Protein AF-A0A3D4EGI5-F1 (afdb_monomer_lite)

Radius of gyration: 11.19 Å; chains: 1; bounding box: 24×21×32 Å

Structure (mmCIF, N/CA/C/O backbone):
data_AF-A0A3D4EGI5-F1
#
_entry.id   AF-A0A3D4EGI5-F1
#
loop_
_atom_site.group_PDB
_atom_site.id
_atom_site.type_symbol
_atom_site.label_atom_id
_atom_site.label_alt_id
_atom_site.label_comp_id
_atom_site.label_asym_id
_atom_site.label_entity_id
_atom_site.label_seq_id
_atom_site.pdbx_PDB_ins_code
_atom_site.Cartn_x
_atom_site.Cartn_y
_atom_site.Cartn_z
_atom_site.occupancy
_atom_site.B_iso_or_equiv
_atom_site.auth_seq_id
_atom_site.auth_comp_id
_atom_site.auth_asym_id
_atom_site.auth_atom_id
_atom_site.pdbx_PDB_model_num
ATOM 1 N N . MET A 1 1 ? -9.384 0.584 16.219 1.00 63.06 1 MET A N 1
ATOM 2 C CA . MET A 1 1 ? -9.373 0.967 14.787 1.00 63.06 1 MET A CA 1
ATOM 3 C C . MET A 1 1 ? -8.462 0.031 13.989 1.00 63.06 1 MET A C 1
ATOM 5 O O . MET A 1 1 ? -7.694 -0.686 14.626 1.00 63.06 1 MET A O 1
ATOM 9 N N . PRO A 1 2 ? -8.548 -0.027 12.645 1.00 75.44 2 PRO A N 1
ATOM 10 C CA . PRO A 1 2 ? -7.686 -0.892 11.835 1.00 75.44 2 PRO A CA 1
ATOM 11 C C . PRO A 1 2 ? -6.233 -0.393 11.795 1.00 75.44 2 PRO A C 1
ATOM 13 O O . PRO A 1 2 ? -5.982 0.782 11.537 1.00 75.44 2 PRO A O 1
ATOM 16 N N . LYS A 1 3 ? -5.265 -1.293 11.984 1.00 78.69 3 LYS A N 1
ATOM 17 C CA . LYS A 1 3 ? -3.856 -1.048 11.632 1.00 78.69 3 LYS A CA 1
ATOM 18 C C . LYS A 1 3 ? -3.613 -1.516 10.204 1.00 78.69 3 LYS A C 1
ATOM 20 O O . LYS A 1 3 ? -4.117 -2.574 9.836 1.00 78.69 3 LYS A O 1
ATOM 25 N N . PHE A 1 4 ? -2.809 -0.791 9.424 1.00 82.75 4 PHE A N 1
ATOM 26 C CA . PHE A 1 4 ? -2.489 -1.178 8.040 1.00 82.75 4 PHE A CA 1
ATOM 27 C C . PHE A 1 4 ? -2.068 -2.656 7.904 1.00 82.75 4 PHE A C 1
ATOM 29 O O . PHE A 1 4 ? -2.493 -3.353 6.985 1.00 82.75 4 PHE A O 1
ATOM 36 N N . ASP A 1 5 ? -1.308 -3.160 8.878 1.00 82.50 5 ASP A N 1
ATOM 37 C CA . ASP A 1 5 ? -0.794 -4.535 8.911 1.00 82.50 5 ASP A CA 1
ATOM 38 C C . ASP A 1 5 ? -1.859 -5.618 9.132 1.00 82.50 5 ASP A C 1
ATOM 40 O O . ASP A 1 5 ? -1.603 -6.797 8.877 1.00 82.50 5 ASP A O 1
ATOM 44 N N . GLU A 1 6 ? -3.035 -5.236 9.623 1.00 86.12 6 GLU A N 1
ATOM 45 C CA . GLU A 1 6 ? -4.149 -6.129 9.960 1.00 86.12 6 GLU A CA 1
ATOM 46 C C . GLU A 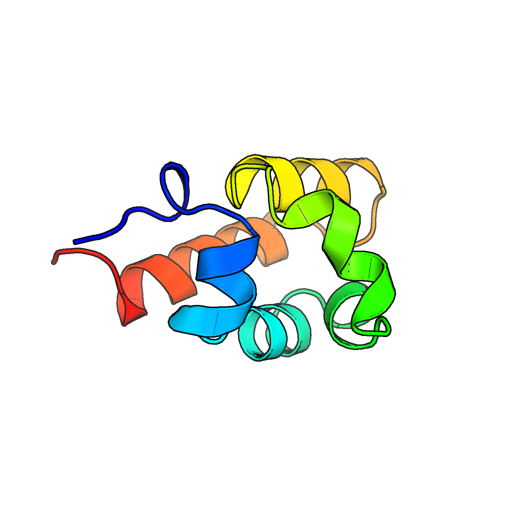1 6 ? -5.276 -6.059 8.919 1.00 86.12 6 GLU A C 1
ATOM 48 O O . GLU A 1 6 ? -6.153 -6.922 8.888 1.00 86.12 6 GLU A O 1
ATOM 53 N N . VAL A 1 7 ? -5.232 -5.062 8.032 1.00 91.06 7 VAL A N 1
ATOM 54 C CA . VAL A 1 7 ? -6.226 -4.830 6.983 1.00 91.06 7 VAL A CA 1
ATOM 55 C C . VAL A 1 7 ? -5.946 -5.725 5.782 1.00 91.06 7 VAL A C 1
ATOM 57 O O . VAL A 1 7 ? -4.814 -5.848 5.309 1.00 91.06 7 VAL A O 1
ATOM 60 N N . THR A 1 8 ? -6.993 -6.354 5.251 1.00 92.75 8 THR A N 1
ATOM 61 C CA . THR A 1 8 ? -6.888 -7.110 3.995 1.00 92.75 8 THR A CA 1
ATOM 62 C C . THR A 1 8 ? -6.753 -6.170 2.797 1.00 92.75 8 THR A C 1
ATOM 64 O O . THR A 1 8 ? -7.246 -5.044 2.812 1.00 92.75 8 THR A O 1
ATOM 67 N N . GLY A 1 9 ? -6.141 -6.628 1.706 1.00 89.44 9 GLY A N 1
ATOM 68 C CA . GLY A 1 9 ? -6.059 -5.859 0.467 1.00 89.44 9 GLY A CA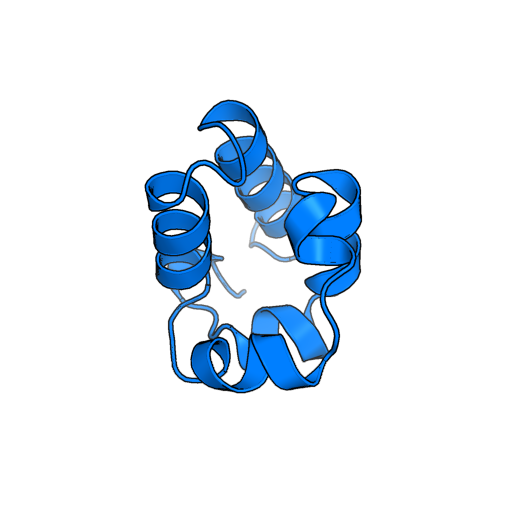 1
ATOM 69 C C . GLY A 1 9 ? -7.439 -5.475 -0.074 1.00 89.44 9 GLY A C 1
ATOM 70 O O . GLY A 1 9 ? -7.589 -4.410 -0.663 1.00 89.44 9 GLY A O 1
ATOM 71 N N . GLU A 1 10 ? -8.467 -6.294 0.164 1.00 91.06 10 GLU A N 1
ATOM 72 C CA . GLU A 1 10 ? -9.844 -5.964 -0.208 1.00 91.06 10 GLU A CA 1
ATOM 73 C C . GLU A 1 10 ? -10.383 -4.770 0.582 1.00 91.06 10 GLU A C 1
ATOM 75 O O . GLU A 1 10 ? -10.858 -3.811 -0.025 1.00 91.06 10 GLU A O 1
ATOM 80 N N . GLN A 1 11 ? -10.259 -4.799 1.909 1.00 91.88 11 GLN A N 1
ATOM 81 C CA . GLN A 1 11 ? -10.664 -3.691 2.774 1.00 91.88 11 GLN A CA 1
ATOM 82 C C . GLN A 1 11 ? -9.859 -2.427 2.461 1.00 91.88 11 GLN A C 1
ATOM 84 O O . GLN A 1 11 ? -10.433 -1.355 2.298 1.00 91.88 11 GLN A O 1
ATOM 89 N N . PHE A 1 12 ? -8.541 -2.550 2.278 1.00 91.44 12 PHE A N 1
ATOM 90 C CA . PHE A 1 12 ? -7.689 -1.435 1.869 1.00 91.44 12 PHE A CA 1
ATOM 91 C C . PHE A 1 12 ? -8.224 -0.762 0.598 1.00 91.44 12 PHE A C 1
ATOM 93 O O . PHE A 1 12 ? -8.407 0.453 0.563 1.00 91.44 12 PHE A O 1
ATOM 100 N N . LEU A 1 13 ? -8.542 -1.545 -0.436 1.00 89.31 13 LEU A N 1
ATOM 101 C CA . LEU A 1 13 ? -8.997 -1.023 -1.726 1.00 89.31 13 LEU A CA 1
ATOM 102 C C . LEU A 1 13 ? -10.440 -0.506 -1.717 1.00 89.31 13 LEU A C 1
ATOM 104 O O . LEU A 1 13 ? -10.724 0.451 -2.438 1.00 89.31 13 LEU A O 1
ATOM 108 N N . LYS A 1 14 ? -11.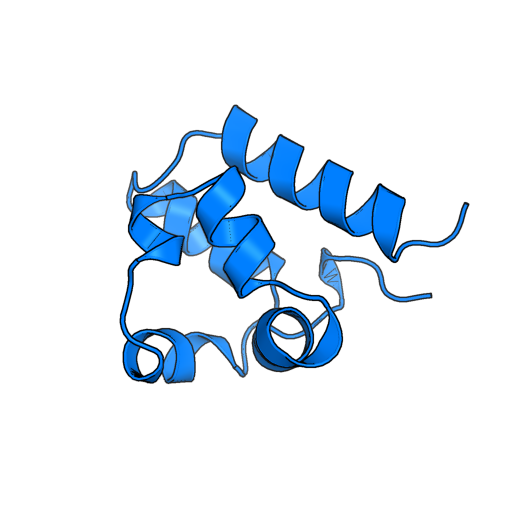348 -1.151 -0.973 1.00 88.81 14 LYS A N 1
ATOM 109 C CA . LYS A 1 14 ? -12.792 -0.857 -1.006 1.00 88.81 14 LYS A CA 1
ATOM 110 C C . LYS A 1 14 ? -13.260 0.078 0.105 1.00 88.81 14 LYS A C 1
ATOM 112 O O . LYS A 1 14 ? -14.144 0.889 -0.143 1.00 88.81 14 LYS A O 1
ATOM 117 N N . GLU A 1 15 ? -12.699 -0.043 1.302 1.00 90.00 15 GLU A N 1
ATOM 118 C CA . GLU A 1 15 ? -13.182 0.637 2.512 1.00 90.00 15 GLU A CA 1
ATOM 119 C C . GLU A 1 15 ? -12.288 1.816 2.921 1.00 90.00 15 GLU A C 1
ATOM 121 O O . GLU A 1 15 ? -12.764 2.747 3.565 1.00 90.00 15 GLU A O 1
ATOM 126 N N . TYR A 1 16 ? -11.015 1.825 2.503 1.00 90.25 16 TYR A N 1
ATOM 127 C CA . TYR A 1 16 ? -10.015 2.795 2.973 1.00 90.25 16 TYR A CA 1
ATOM 128 C C . TYR A 1 16 ? -9.280 3.541 1.850 1.00 90.25 16 TYR A C 1
ATOM 130 O O . TYR A 1 16 ? -8.098 3.864 1.970 1.00 90.25 16 TYR A O 1
ATOM 138 N N . ASN A 1 17 ? -9.964 3.813 0.735 1.00 88.94 17 ASN A N 1
ATOM 139 C CA . ASN A 1 17 ? -9.431 4.604 -0.387 1.00 88.94 17 ASN A CA 1
ATOM 140 C C . ASN A 1 17 ? -8.076 4.118 -0.943 1.00 88.94 17 ASN A C 1
ATOM 142 O O . ASN A 1 17 ? -7.317 4.897 -1.523 1.00 88.94 17 ASN A O 1
ATOM 146 N N . GLY A 1 18 ? -7.772 2.824 -0.830 1.00 89.06 18 GLY A N 1
ATOM 147 C CA . GLY A 1 18 ? -6.451 2.285 -1.147 1.00 89.06 18 GLY A CA 1
ATOM 148 C C . GLY A 1 18 ? -5.989 2.515 -2.586 1.00 89.06 18 GLY A C 1
ATOM 149 O O . GLY A 1 18 ? -4.794 2.637 -2.840 1.00 89.06 18 GLY A O 1
ATOM 150 N N . LYS A 1 19 ? -6.917 2.650 -3.542 1.00 88.56 19 LYS A N 1
ATOM 151 C CA . LYS A 1 19 ? -6.573 3.032 -4.922 1.00 88.56 19 LYS A CA 1
ATOM 152 C C . LYS A 1 19 ? -6.032 4.452 -5.040 1.00 88.56 19 LYS A C 1
ATOM 154 O O . LYS A 1 19 ? -5.095 4.662 -5.803 1.00 88.56 19 LYS A O 1
ATOM 159 N N . GLU A 1 20 ? -6.616 5.409 -4.328 1.00 91.19 20 GLU A N 1
ATOM 160 C CA . GLU A 1 20 ? -6.142 6.794 -4.363 1.00 91.19 20 GLU A CA 1
ATOM 161 C C . GLU A 1 20 ? -4.804 6.913 -3.635 1.00 91.19 20 GLU A C 1
ATOM 163 O O . GLU A 1 20 ? -3.881 7.515 -4.175 1.00 91.19 20 GLU A O 1
ATOM 168 N N . LEU A 1 21 ? -4.642 6.209 -2.508 1.00 92.38 21 LEU A N 1
ATOM 169 C CA . LEU A 1 21 ? -3.346 6.090 -1.834 1.00 92.38 21 LEU A CA 1
ATOM 170 C C . LEU A 1 21 ? -2.283 5.484 -2.764 1.00 92.38 21 LEU A C 1
ATOM 172 O O . LEU A 1 21 ? -1.180 6.013 -2.878 1.00 92.38 21 LEU A O 1
ATOM 176 N N . PHE A 1 22 ? -2.608 4.429 -3.517 1.00 91.62 22 PHE A N 1
ATOM 177 C CA . PHE A 1 22 ? -1.679 3.919 -4.524 1.00 91.62 22 PHE A CA 1
ATOM 178 C C . PHE A 1 22 ? -1.405 4.923 -5.643 1.00 91.62 22 PHE A C 1
ATOM 180 O O . PHE A 1 22 ? -0.274 4.994 -6.094 1.00 91.62 22 PHE A O 1
ATOM 187 N N . LYS A 1 23 ? -2.365 5.722 -6.110 1.00 91.44 23 LYS A N 1
ATOM 188 C CA . LYS A 1 23 ? -2.073 6.752 -7.124 1.00 91.44 23 LYS A CA 1
ATOM 189 C C . LYS A 1 23 ? -1.143 7.846 -6.602 1.00 91.44 23 LYS A C 1
ATOM 191 O O . LYS A 1 23 ? -0.331 8.335 -7.381 1.00 91.44 23 LYS A O 1
ATOM 196 N N . GLU A 1 24 ? -1.277 8.212 -5.330 1.00 92.88 24 GLU A N 1
ATOM 197 C CA . GLU A 1 24 ? -0.480 9.251 -4.672 1.00 92.88 24 GLU A CA 1
ATOM 198 C C . GLU A 1 24 ? 0.965 8.791 -4.442 1.00 92.88 24 GLU A C 1
ATOM 200 O O . GLU A 1 24 ? 1.898 9.480 -4.846 1.00 92.88 24 GLU A O 1
ATOM 205 N N . PHE A 1 25 ? 1.153 7.599 -3.867 1.00 92.75 25 PHE A N 1
ATOM 206 C CA . PHE A 1 25 ? 2.478 7.129 -3.443 1.00 92.75 25 PHE A CA 1
ATOM 207 C C . PHE A 1 25 ? 3.122 6.130 -4.409 1.00 92.75 25 PHE A C 1
ATOM 209 O O . PHE A 1 25 ? 4.343 6.050 -4.495 1.00 92.75 25 PHE A O 1
ATOM 216 N N . ILE A 1 26 ? 2.329 5.363 -5.163 1.00 91.38 26 ILE A N 1
ATOM 217 C CA . ILE A 1 26 ? 2.822 4.302 -6.057 1.00 91.38 26 ILE A CA 1
ATOM 218 C C . ILE A 1 26 ? 2.103 4.356 -7.423 1.00 91.38 26 ILE A C 1
ATOM 220 O O . ILE A 1 26 ? 1.334 3.450 -7.776 1.00 91.38 26 ILE A O 1
ATOM 224 N N . PRO A 1 27 ? 2.326 5.404 -8.242 1.00 89.31 27 PRO A N 1
ATOM 225 C CA . PRO A 1 27 ? 1.486 5.701 -9.407 1.00 89.31 27 PRO A CA 1
ATOM 226 C C . PRO A 1 27 ? 1.406 4.571 -10.440 1.00 89.31 27 PRO A C 1
ATOM 228 O O . PRO A 1 27 ? 0.388 4.419 -11.117 1.00 89.31 27 PRO A O 1
ATOM 231 N N . VAL A 1 28 ? 2.470 3.770 -10.570 1.00 88.62 28 VAL A N 1
ATOM 232 C CA . VAL A 1 28 ? 2.509 2.594 -11.457 1.00 88.62 28 VAL A CA 1
ATOM 233 C C . VAL A 1 28 ? 1.454 1.570 -11.043 1.00 88.62 28 VAL A C 1
ATOM 235 O O . VAL A 1 28 ? 0.742 1.043 -11.896 1.00 88.62 28 VAL A O 1
ATOM 238 N N . ILE A 1 29 ? 1.306 1.338 -9.738 1.00 88.31 29 ILE A N 1
ATOM 239 C CA . ILE A 1 29 ? 0.272 0.465 -9.187 1.00 88.31 29 ILE A CA 1
ATOM 240 C C . ILE A 1 29 ? -1.086 1.146 -9.256 1.00 88.31 29 ILE A C 1
ATOM 242 O O . ILE A 1 29 ? -2.035 0.503 -9.682 1.00 88.31 29 ILE A O 1
ATOM 246 N N . GLY A 1 30 ? -1.204 2.433 -8.915 1.00 85.88 30 GLY A N 1
ATOM 247 C CA . GLY A 1 30 ? -2.481 3.165 -8.933 1.00 85.88 30 GLY A CA 1
ATOM 248 C C . GLY A 1 30 ? -3.161 3.266 -10.309 1.00 85.88 30 GLY A C 1
ATOM 249 O O . GLY A 1 30 ? -4.365 3.515 -10.388 1.00 85.88 30 GLY A O 1
ATOM 250 N N . LYS A 1 31 ? -2.410 3.050 -11.398 1.00 87.44 31 LYS A N 1
ATOM 251 C CA . LYS A 1 31 ? -2.908 3.026 -12.786 1.00 87.44 31 LYS A CA 1
ATOM 252 C C . LYS A 1 31 ? -3.320 1.634 -13.279 1.00 87.44 31 LYS A C 1
ATOM 254 O O . LYS A 1 31 ? -3.829 1.519 -14.393 1.00 87.44 31 LYS A O 1
ATOM 259 N N . MET A 1 32 ? -3.100 0.576 -12.495 1.00 87.38 32 MET A N 1
ATOM 260 C CA . MET A 1 32 ? -3.455 -0.782 -12.907 1.00 87.38 32 MET A CA 1
ATOM 261 C C . MET A 1 32 ? -4.980 -0.980 -12.975 1.00 87.38 32 MET A C 1
ATOM 263 O O . MET A 1 32 ? -5.732 -0.393 -12.191 1.00 87.38 32 MET A O 1
ATOM 267 N N . PRO A 1 33 ? -5.476 -1.824 -13.898 1.00 87.62 33 PRO A N 1
ATOM 268 C CA . PRO A 1 33 ? -6.899 -2.128 -13.976 1.00 87.62 33 PRO A CA 1
ATOM 269 C C . PRO A 1 33 ? -7.375 -2.870 -12.720 1.00 87.62 33 PRO A C 1
ATOM 271 O O . PRO A 1 33 ? -6.637 -3.664 -12.143 1.00 87.62 33 PRO A O 1
ATOM 274 N N . SER A 1 34 ? -8.643 -2.686 -12.330 1.00 83.81 34 SER A N 1
ATOM 275 C CA . SER A 1 34 ? -9.230 -3.301 -11.121 1.00 83.81 34 SER A CA 1
ATOM 276 C C . SER A 1 34 ? -9.014 -4.821 -11.024 1.00 83.81 34 SER A C 1
ATOM 278 O O . SER A 1 34 ? -8.806 -5.346 -9.933 1.00 83.81 34 SER A O 1
ATOM 280 N N . ILE A 1 35 ? -9.033 -5.524 -12.163 1.00 85.94 35 ILE A N 1
ATOM 281 C CA . ILE A 1 35 ? -8.811 -6.977 -12.250 1.00 85.94 35 ILE A CA 1
ATOM 282 C C . ILE A 1 35 ? -7.433 -7.392 -11.706 1.00 85.94 35 ILE A C 1
ATOM 284 O O . ILE A 1 35 ? -7.304 -8.459 -11.112 1.00 85.94 35 ILE A O 1
ATOM 288 N N . ALA A 1 36 ? -6.419 -6.530 -11.843 1.00 85.94 36 ALA A N 1
ATOM 289 C CA . ALA A 1 36 ? -5.059 -6.798 -11.385 1.00 85.94 36 ALA A CA 1
ATOM 290 C C . ALA A 1 36 ? -4.954 -6.858 -9.854 1.00 85.94 36 ALA A C 1
ATOM 292 O O . ALA A 1 36 ? -4.004 -7.440 -9.338 1.00 85.94 36 ALA A O 1
ATOM 293 N N . TYR A 1 37 ? -5.934 -6.306 -9.126 1.00 85.62 37 TYR A N 1
ATOM 294 C CA . TYR A 1 37 ? -5.934 -6.322 -7.665 1.00 85.62 37 TYR A CA 1
ATOM 295 C C . TYR A 1 37 ? -6.663 -7.513 -7.042 1.00 85.62 37 TYR A C 1
ATOM 297 O O . TYR A 1 37 ? -6.492 -7.769 -5.852 1.00 85.62 37 TYR A O 1
ATOM 305 N N . VAL A 1 38 ? -7.426 -8.282 -7.825 1.00 87.81 38 VAL A N 1
ATOM 306 C CA . VAL A 1 38 ? -8.163 -9.460 -7.334 1.00 87.81 38 VAL A CA 1
ATOM 307 C C . VAL A 1 38 ? -7.263 -10.443 -6.561 1.00 87.81 38 VAL A C 1
ATOM 309 O O . VAL A 1 38 ? -7.681 -10.901 -5.495 1.00 87.81 38 VAL A O 1
ATOM 312 N N . PRO A 1 39 ? -6.015 -10.735 -6.990 1.00 87.88 39 PRO A N 1
ATOM 313 C CA . PRO A 1 39 ? -5.112 -11.607 -6.232 1.00 87.88 39 PRO A CA 1
ATOM 314 C C . PRO A 1 39 ? -4.692 -11.053 -4.862 1.00 87.88 39 PRO A C 1
ATOM 316 O O . PRO A 1 39 ? -4.261 -11.815 -3.997 1.00 87.88 39 PRO A O 1
ATOM 319 N N . PHE A 1 40 ? -4.794 -9.738 -4.657 1.00 87.31 40 PHE A N 1
ATOM 320 C CA . PHE A 1 40 ? -4.419 -9.063 -3.415 1.00 87.31 40 PHE A CA 1
ATOM 321 C C . PHE A 1 40 ? -5.563 -8.990 -2.403 1.00 87.31 40 PHE A C 1
ATOM 323 O O . PHE A 1 40 ? -5.299 -8.784 -1.225 1.00 87.31 40 PHE A O 1
ATOM 330 N N . HIS A 1 41 ? -6.814 -9.219 -2.821 1.00 90.00 41 HIS A N 1
ATOM 331 C CA . HIS A 1 41 ? -7.986 -9.111 -1.945 1.00 90.00 41 HIS A CA 1
ATOM 332 C C . HIS A 1 41 ? -7.880 -9.981 -0.685 1.00 90.00 41 HIS A C 1
ATOM 334 O O . HIS A 1 41 ? -8.242 -9.546 0.402 1.00 90.00 41 HIS A O 1
ATOM 340 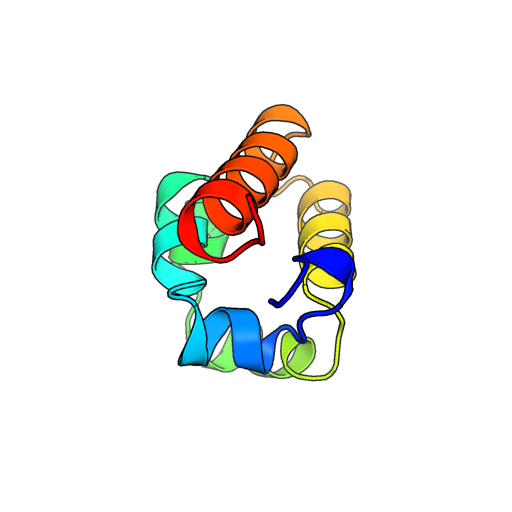N N . LYS A 1 42 ? -7.324 -11.190 -0.826 1.00 88.81 42 LYS A N 1
ATOM 341 C CA . LYS A 1 42 ? -7.172 -12.163 0.268 1.00 88.81 42 LYS A CA 1
ATOM 342 C C . LYS A 1 42 ? -5.859 -12.030 1.053 1.00 88.81 42 LYS A C 1
ATOM 344 O O . LYS A 1 42 ? -5.633 -12.816 1.966 1.00 88.81 42 LYS A O 1
ATOM 349 N N . LYS A 1 43 ? -4.971 -11.109 0.671 1.00 90.56 43 LYS A N 1
ATOM 350 C CA . LYS A 1 43 ? -3.675 -10.885 1.335 1.00 90.56 43 LYS A CA 1
ATOM 351 C C . LYS A 1 43 ? -3.780 -9.732 2.326 1.00 90.56 43 LYS A C 1
ATOM 353 O O . LYS A 1 43 ? -4.681 -8.909 2.190 1.00 90.56 43 LYS A O 1
ATOM 358 N N . GLN A 1 44 ? -2.865 -9.638 3.288 1.00 92.25 44 GLN A N 1
ATOM 359 C CA . GLN A 1 44 ? -2.773 -8.431 4.113 1.00 92.25 44 GLN A CA 1
ATOM 360 C C . GLN A 1 44 ? -2.190 -7.279 3.288 1.00 92.25 44 GLN A C 1
ATOM 362 O O . GLN A 1 44 ? -1.357 -7.507 2.409 1.00 92.25 44 GLN A O 1
ATOM 367 N N . ALA A 1 45 ? -2.603 -6.042 3.564 1.00 89.44 45 ALA A N 1
ATOM 368 C CA . ALA A 1 45 ? -2.151 -4.864 2.825 1.00 89.44 45 ALA A CA 1
ATOM 369 C C . ALA A 1 45 ? -0.619 -4.704 2.877 1.00 89.44 45 ALA A C 1
ATOM 371 O O . ALA A 1 45 ? -0.001 -4.402 1.855 1.00 89.44 45 ALA A O 1
ATOM 372 N N . LYS A 1 46 ? 0.016 -5.038 4.010 1.00 89.00 46 LYS A N 1
ATOM 373 C CA . LYS A 1 46 ? 1.483 -5.087 4.136 1.00 89.00 46 LYS A CA 1
ATOM 374 C C . LYS A 1 46 ? 2.149 -6.066 3.163 1.00 89.00 46 LYS A C 1
ATOM 376 O O . LYS A 1 46 ? 3.187 -5.746 2.596 1.00 89.00 46 LYS A O 1
ATOM 381 N N . ASP A 1 47 ? 1.538 -7.225 2.904 1.00 90.88 47 ASP A N 1
ATOM 382 C CA . ASP A 1 47 ? 2.090 -8.224 1.980 1.00 90.88 47 ASP A CA 1
ATOM 383 C C . ASP A 1 47 ? 1.975 -7.742 0.532 1.00 90.88 47 ASP A C 1
ATOM 385 O O . ASP A 1 47 ? 2.808 -8.063 -0.317 1.00 90.88 47 ASP A O 1
ATOM 389 N N . VAL A 1 48 ? 0.931 -6.961 0.242 1.00 88.94 48 VAL A N 1
ATOM 390 C CA . VAL A 1 48 ? 0.754 -6.298 -1.052 1.00 88.94 48 VAL A CA 1
ATOM 391 C C . VAL A 1 48 ? 1.850 -5.256 -1.251 1.00 88.94 48 VAL A C 1
ATOM 393 O O . VAL A 1 48 ? 2.516 -5.281 -2.283 1.00 88.94 48 VAL A O 1
ATOM 396 N N . VAL A 1 49 ? 2.094 -4.394 -0.261 1.00 89.62 49 VAL A N 1
ATOM 397 C CA . VAL A 1 49 ? 3.168 -3.388 -0.314 1.00 89.62 49 VAL A CA 1
ATOM 398 C C . VAL A 1 49 ? 4.543 -4.050 -0.411 1.00 89.62 49 VAL A C 1
ATOM 400 O O . VAL A 1 49 ? 5.332 -3.680 -1.276 1.00 89.62 49 VAL A O 1
ATOM 403 N N . GLY A 1 50 ? 4.807 -5.094 0.376 1.00 91.56 50 GLY A N 1
ATOM 404 C CA . GLY A 1 50 ? 6.050 -5.864 0.298 1.00 91.56 50 GLY A CA 1
ATOM 405 C C . GLY A 1 50 ? 6.260 -6.517 -1.072 1.00 91.56 50 GLY A C 1
ATOM 406 O O . GLY A 1 50 ? 7.367 -6.496 -1.609 1.00 91.56 50 GLY A O 1
ATOM 407 N N . TYR A 1 51 ? 5.196 -7.036 -1.694 1.00 90.56 51 TYR A N 1
ATOM 408 C CA . TYR A 1 51 ? 5.257 -7.544 -3.067 1.00 90.56 51 TYR A CA 1
ATOM 409 C C . TYR A 1 51 ? 5.583 -6.437 -4.079 1.00 90.56 51 TYR A C 1
ATOM 411 O O . TYR A 1 51 ? 6.404 -6.642 -4.972 1.00 90.56 51 TYR A O 1
ATOM 419 N N . ILE A 1 52 ? 4.952 -5.270 -3.945 1.00 89.50 52 ILE A N 1
ATOM 420 C CA . ILE A 1 52 ? 5.162 -4.113 -4.823 1.00 89.50 52 ILE A CA 1
ATOM 421 C C . ILE A 1 52 ? 6.612 -3.615 -4.724 1.00 89.50 52 ILE A C 1
ATOM 423 O O . ILE A 1 52 ? 7.262 -3.415 -5.753 1.00 89.50 52 ILE A O 1
ATOM 427 N N . LEU A 1 53 ? 7.133 -3.505 -3.500 1.00 92.38 53 LEU A N 1
ATOM 428 C CA . LEU A 1 53 ? 8.516 -3.138 -3.211 1.00 92.38 53 LEU A CA 1
ATOM 429 C C . LEU A 1 53 ? 9.501 -4.163 -3.796 1.00 92.38 53 LEU A C 1
ATOM 431 O O . LEU A 1 53 ? 10.417 -3.798 -4.528 1.00 92.38 53 LEU A O 1
ATOM 435 N N . GLY A 1 54 ? 9.271 -5.461 -3.565 1.00 92.44 54 GLY A N 1
ATOM 436 C CA . GLY A 1 54 ? 10.123 -6.538 -4.086 1.00 92.44 54 GLY A CA 1
ATOM 437 C C . GLY A 1 54 ? 10.132 -6.653 -5.616 1.00 92.44 54 GLY A C 1
ATOM 438 O O . GLY A 1 54 ? 11.042 -7.249 -6.190 1.00 92.44 54 GLY A O 1
ATOM 439 N N . LYS A 1 55 ? 9.133 -6.078 -6.296 1.00 90.56 55 LYS A N 1
ATOM 440 C CA . LYS A 1 55 ? 9.079 -5.962 -7.760 1.00 90.56 55 LYS A CA 1
ATOM 441 C C . LYS A 1 55 ? 9.690 -4.665 -8.298 1.00 90.56 55 LYS A C 1
ATOM 443 O O . LYS A 1 55 ? 9.764 -4.516 -9.515 1.00 90.56 55 LYS A O 1
ATOM 448 N N . GLY A 1 56 ? 10.130 -3.755 -7.428 1.00 90.62 56 GLY A N 1
ATOM 449 C CA . GLY A 1 56 ? 10.704 -2.466 -7.814 1.00 90.62 56 GLY A CA 1
ATOM 450 C C . GLY A 1 56 ? 9.674 -1.472 -8.353 1.00 90.62 56 GLY A C 1
ATOM 451 O O . GLY A 1 56 ? 10.028 -0.581 -9.120 1.00 90.62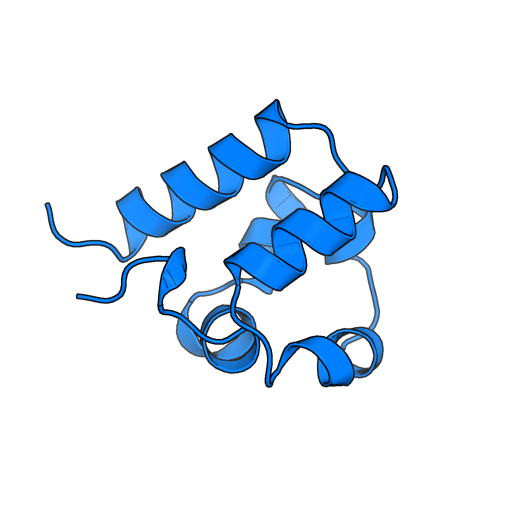 56 GLY A O 1
ATOM 452 N N . TYR A 1 57 ? 8.394 -1.629 -7.998 1.00 89.88 57 TYR A N 1
ATOM 453 C CA . TYR A 1 57 ? 7.338 -0.697 -8.411 1.00 89.88 57 TYR A CA 1
ATOM 454 C C . TYR A 1 57 ? 7.287 0.578 -7.554 1.00 89.88 57 TYR A C 1
ATOM 456 O O . TYR A 1 57 ? 6.677 1.563 -7.971 1.00 89.88 57 TYR A O 1
ATOM 464 N N . CYS A 1 58 ? 7.917 0.560 -6.379 1.00 92.88 58 CYS A N 1
ATOM 465 C CA . CYS A 1 58 ? 8.193 1.721 -5.537 1.00 92.88 58 CYS A CA 1
ATOM 466 C C . CYS A 1 58 ? 9.514 1.517 -4.783 1.00 92.88 58 CYS A C 1
ATOM 468 O O . CYS A 1 58 ? 10.062 0.412 -4.776 1.00 92.88 58 CYS A O 1
ATOM 470 N N . ASP A 1 59 ? 9.999 2.573 -4.135 1.00 94.12 59 ASP A N 1
ATOM 471 C CA . ASP A 1 59 ? 11.053 2.488 -3.127 1.00 94.12 59 ASP A CA 1
ATOM 472 C C . ASP A 1 59 ? 10.460 2.353 -1.711 1.00 94.12 59 ASP A C 1
ATOM 474 O O . ASP A 1 59 ? 9.239 2.363 -1.516 1.00 94.12 59 ASP A O 1
ATOM 478 N N . GLN A 1 60 ? 11.338 2.185 -0.717 1.00 94.56 60 GLN A N 1
ATOM 479 C CA . GLN A 1 60 ? 10.934 2.054 0.684 1.00 94.56 60 GLN A CA 1
ATOM 480 C C . GLN A 1 60 ? 10.265 3.336 1.203 1.00 94.56 60 GLN A C 1
ATOM 482 O O . GLN A 1 60 ? 9.289 3.253 1.939 1.00 94.56 60 GLN A O 1
ATOM 487 N N . ALA A 1 61 ? 10.733 4.513 0.776 1.00 94.69 61 ALA A N 1
ATOM 488 C CA . ALA A 1 61 ? 10.202 5.794 1.239 1.00 94.69 61 ALA A CA 1
ATOM 489 C C . ALA A 1 61 ? 8.735 5.991 0.823 1.00 94.69 61 ALA A C 1
ATOM 491 O O . ALA A 1 61 ? 7.909 6.411 1.630 1.00 94.69 61 ALA A O 1
ATOM 492 N N . ALA A 1 62 ? 8.390 5.639 -0.415 1.00 93.69 62 ALA A N 1
ATOM 493 C CA . ALA A 1 62 ? 7.017 5.671 -0.903 1.00 93.69 62 ALA A CA 1
ATOM 494 C C . ALA A 1 62 ? 6.117 4.641 -0.200 1.00 93.69 62 ALA A C 1
ATOM 496 O O . ALA A 1 62 ? 4.953 4.930 0.084 1.00 93.69 62 ALA A O 1
ATOM 497 N N . ALA A 1 63 ? 6.647 3.449 0.095 1.00 93.56 63 ALA A N 1
ATOM 498 C CA . ALA A 1 63 ? 5.929 2.427 0.852 1.00 93.56 63 ALA A CA 1
ATOM 499 C C . ALA A 1 63 ? 5.618 2.898 2.283 1.00 93.56 63 ALA A C 1
ATOM 501 O O . ALA A 1 63 ? 4.470 2.810 2.720 1.00 93.56 63 ALA A O 1
ATOM 502 N N . ASP A 1 64 ? 6.609 3.455 2.978 1.00 94.38 64 ASP A N 1
ATOM 503 C CA . ASP A 1 64 ? 6.459 3.954 4.346 1.00 94.38 64 ASP A CA 1
ATOM 504 C C . ASP A 1 64 ? 5.495 5.146 4.397 1.00 94.38 64 ASP A C 1
ATOM 506 O O . ASP A 1 64 ? 4.593 5.169 5.234 1.00 94.38 64 ASP A O 1
ATOM 510 N N . ALA A 1 65 ? 5.601 6.085 3.449 1.00 94.94 65 ALA A N 1
ATOM 511 C CA . ALA A 1 65 ? 4.701 7.235 3.351 1.00 94.94 65 ALA A CA 1
ATOM 512 C C . ALA A 1 65 ? 3.236 6.822 3.128 1.00 94.94 65 ALA A C 1
ATOM 514 O O . ALA A 1 65 ? 2.327 7.419 3.710 1.00 94.94 65 ALA A O 1
ATOM 515 N N . LEU A 1 66 ? 2.990 5.771 2.336 1.00 94.25 66 LEU A N 1
ATOM 516 C CA . LEU A 1 66 ? 1.650 5.210 2.156 1.00 94.25 66 LEU A CA 1
ATOM 517 C C . LEU A 1 66 ? 1.097 4.648 3.471 1.00 94.25 66 LEU A C 1
ATOM 519 O O . LEU A 1 66 ? -0.065 4.898 3.802 1.00 94.25 66 LEU A O 1
ATOM 523 N N . ILE A 1 67 ? 1.913 3.896 4.216 1.00 92.62 67 ILE A N 1
ATOM 524 C CA . ILE A 1 67 ? 1.520 3.288 5.495 1.00 92.62 67 ILE A CA 1
ATOM 525 C C . ILE A 1 67 ? 1.256 4.378 6.540 1.00 92.62 67 ILE A C 1
ATOM 527 O O . ILE A 1 67 ? 0.238 4.337 7.234 1.00 92.62 67 ILE A O 1
ATOM 531 N N . GLU A 1 68 ? 2.131 5.381 6.622 1.00 93.00 68 GLU A N 1
ATOM 532 C CA . GLU A 1 68 ? 1.977 6.530 7.514 1.00 93.00 68 GLU A CA 1
ATOM 533 C C . GLU A 1 68 ? 0.692 7.299 7.196 1.00 93.00 68 GLU A C 1
ATOM 535 O O . GLU A 1 68 ? -0.117 7.549 8.092 1.00 93.00 68 GLU A O 1
ATOM 540 N N . LYS A 1 69 ? 0.443 7.597 5.914 1.00 92.81 69 LYS A N 1
ATOM 541 C CA . LYS A 1 69 ? -0.774 8.288 5.481 1.00 92.81 69 LYS A CA 1
ATOM 542 C C . LYS A 1 69 ? -2.029 7.488 5.812 1.00 92.81 69 LYS A C 1
ATOM 544 O O . LYS A 1 69 ? -3.004 8.068 6.288 1.00 92.81 69 LYS A O 1
ATOM 549 N N . PHE A 1 70 ? -2.016 6.175 5.585 1.00 92.94 70 PHE A N 1
ATOM 550 C CA . PHE A 1 70 ? -3.133 5.308 5.944 1.00 92.94 70 PHE A CA 1
ATOM 551 C C . PHE A 1 70 ? -3.410 5.356 7.449 1.00 92.94 70 PHE A C 1
ATOM 553 O O .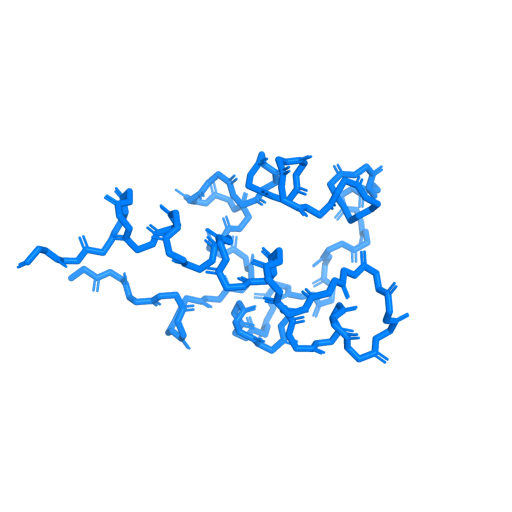 PHE A 1 70 ? -4.545 5.602 7.854 1.00 92.94 70 PHE A O 1
ATOM 560 N N . ASN A 1 71 ? -2.384 5.158 8.278 1.00 90.56 71 ASN A N 1
ATOM 561 C CA . ASN A 1 71 ? -2.542 5.144 9.731 1.00 90.56 71 ASN A CA 1
ATOM 562 C C . ASN A 1 71 ? -2.973 6.520 10.265 1.00 90.56 71 ASN A C 1
ATOM 564 O O . ASN A 1 71 ? -3.798 6.582 11.168 1.00 90.56 71 ASN A O 1
ATOM 568 N N . ALA A 1 72 ? -2.505 7.622 9.674 1.00 90.44 72 ALA A N 1
ATOM 569 C CA . ALA A 1 72 ? -2.950 8.968 10.037 1.00 90.44 72 ALA A CA 1
ATOM 570 C C . ALA A 1 72 ? -4.432 9.233 9.699 1.00 90.44 72 ALA A C 1
ATOM 572 O O . ALA A 1 72 ? -5.088 10.019 10.382 1.00 90.44 72 ALA A O 1
ATOM 573 N N . LEU A 1 73 ? -4.954 8.607 8.637 1.00 90.38 73 LEU A N 1
ATOM 574 C CA . LEU A 1 73 ? -6.348 8.754 8.205 1.00 90.38 73 LEU A CA 1
ATOM 575 C C . LEU A 1 73 ? -7.308 7.797 8.926 1.00 90.38 73 LEU A C 1
ATOM 577 O O . LEU A 1 73 ? -8.455 8.169 9.172 1.00 90.38 73 LEU A O 1
ATOM 581 N N . TYR A 1 74 ? -6.862 6.573 9.219 1.00 89.31 74 TYR A N 1
ATOM 582 C CA . TYR A 1 74 ? -7.738 5.459 9.607 1.00 89.31 74 TYR A CA 1
ATOM 583 C C . TYR A 1 74 ? -7.293 4.697 10.866 1.00 89.31 74 TYR A C 1
ATOM 585 O O . TYR A 1 74 ? -8.061 3.877 11.373 1.00 89.31 74 TYR A O 1
ATOM 593 N N . GLY A 1 75 ? -6.079 4.939 11.364 1.00 82.31 75 GLY A N 1
ATOM 594 C CA . GLY A 1 75 ? -5.561 4.350 12.600 1.00 82.31 75 GLY A CA 1
ATOM 595 C C . GLY A 1 75 ? -6.071 5.057 13.863 1.00 82.31 75 GLY A C 1
ATOM 596 O O . GLY A 1 75 ? -6.587 6.173 13.802 1.00 82.31 75 GLY A O 1
ATOM 597 N N . ASP A 1 76 ? -5.924 4.389 15.013 1.00 69.12 76 ASP A N 1
ATOM 598 C CA . ASP A 1 76 ? -6.136 4.993 16.343 1.00 69.12 76 ASP A CA 1
ATOM 599 C C . ASP A 1 76 ? -5.047 6.043 16.620 1.00 69.12 76 ASP A C 1
ATOM 601 O O . ASP A 1 76 ? -3.892 5.846 16.234 1.00 69.12 76 ASP A O 1
ATOM 605 N N . LYS A 1 77 ? -5.430 7.154 17.261 1.00 55.41 77 LYS A N 1
ATOM 606 C CA . LYS A 1 77 ? -4.500 8.193 17.732 1.00 55.41 77 LYS A CA 1
ATOM 607 C C . LYS A 1 77 ? -3.882 7.820 19.070 1.00 55.41 77 LYS A C 1
ATOM 609 O O . LYS A 1 77 ? -4.636 7.324 19.935 1.00 55.41 77 LYS A O 1
#

Foldseek 3Di:
DDQQQRAALQCCVPVQVVLVLCCVLQVVVSPDDPVVCVVRRHPRNVVVLVVCCVVVSHDPVSSVVSNVVSCVVPNDD

Secondary structure (DSSP, 8-state):
---GGGSBHHHHHHHS-HHHHHHHH-HHHHTS-GGGGGGGTTSBHHHHHHHHHHTTSS-HHHHHHHHHHHHHHHS--

pLDDT: mean 88.66, std 6.4, range [55.41, 94.94]

Sequence (77 aa):
MPKFDEVTGEQFLKEYNGKELFKEFIPVIGKMPSIAYVPFHKKQAKDVVGYILGKGYCDQAAADALIEKFNALYGDK